Protein AF-A0A537VIK5-F1 (afdb_monomer_lite)

Structure (mmCIF, N/CA/C/O backbone):
data_AF-A0A537VIK5-F1
#
_entry.id   AF-A0A537VIK5-F1
#
loop_
_atom_site.group_PDB
_atom_site.id
_atom_site.type_symbol
_atom_site.label_atom_id
_atom_site.label_alt_id
_atom_site.label_comp_id
_atom_site.label_asym_id
_atom_site.label_entity_id
_atom_site.label_seq_id
_atom_site.pdbx_PDB_ins_code
_atom_site.Cartn_x
_atom_site.Cartn_y
_atom_site.Cartn_z
_atom_site.occupancy
_atom_site.B_iso_or_equiv
_atom_site.auth_seq_id
_atom_site.auth_comp_id
_atom_site.auth_asym_id
_atom_site.auth_atom_id
_atom_site.pdbx_PDB_model_num
ATOM 1 N N . MET A 1 1 ? 18.964 -47.975 30.261 1.00 53.59 1 MET A N 1
ATOM 2 C CA . MET A 1 1 ? 19.847 -47.657 29.110 1.00 53.59 1 MET A CA 1
ATOM 3 C C . MET A 1 1 ? 19.364 -48.210 27.756 1.00 53.59 1 MET A C 1
ATOM 5 O O . MET A 1 1 ? 19.813 -47.701 26.740 1.00 53.59 1 MET A O 1
ATOM 9 N N . ALA A 1 2 ? 18.426 -49.169 27.683 1.00 56.75 2 ALA A N 1
ATOM 10 C CA . ALA A 1 2 ? 17.973 -49.756 26.406 1.00 56.75 2 ALA A CA 1
ATOM 11 C C . ALA A 1 2 ? 17.092 -48.836 25.521 1.00 56.75 2 ALA A C 1
ATOM 13 O O . ALA A 1 2 ? 17.172 -48.890 24.295 1.00 56.75 2 ALA A O 1
ATOM 14 N N . MET A 1 3 ? 16.288 -47.944 26.117 1.00 56.75 3 MET A N 1
ATOM 15 C CA . MET A 1 3 ? 15.397 -47.044 25.361 1.00 56.75 3 MET A CA 1
ATOM 16 C C . MET A 1 3 ? 16.125 -45.914 24.613 1.00 56.75 3 MET A C 1
ATOM 18 O O . MET A 1 3 ? 15.643 -45.465 23.576 1.00 56.75 3 MET A O 1
ATOM 22 N N . LEU A 1 4 ? 17.293 -45.476 25.097 1.00 58.53 4 LEU A N 1
ATOM 23 C CA . LEU A 1 4 ? 18.079 -44.414 24.458 1.00 58.53 4 LEU A CA 1
ATOM 24 C C . LEU A 1 4 ? 18.731 -44.914 23.156 1.00 58.53 4 LEU A C 1
ATOM 26 O O . LEU A 1 4 ? 18.669 -44.249 22.127 1.00 58.53 4 LEU A O 1
ATOM 30 N N . VAL A 1 5 ? 19.280 -46.132 23.184 1.00 61.81 5 VAL A N 1
ATOM 31 C CA . VAL A 1 5 ? 19.950 -46.765 22.036 1.00 61.81 5 VAL A CA 1
ATOM 32 C C . VAL A 1 5 ? 18.961 -47.074 20.907 1.00 61.81 5 VAL A C 1
ATOM 34 O O . VAL A 1 5 ? 19.284 -46.881 19.738 1.00 61.81 5 VAL A O 1
ATOM 37 N N . SER A 1 6 ? 17.734 -47.489 21.243 1.00 60.84 6 SER A N 1
ATOM 38 C CA . SER A 1 6 ? 16.664 -47.703 20.258 1.00 60.84 6 SER A CA 1
ATOM 39 C C . SER A 1 6 ? 16.303 -46.408 19.518 1.00 60.84 6 SER A C 1
ATOM 41 O O . SER A 1 6 ? 16.299 -46.379 18.288 1.00 60.84 6 SER A O 1
ATOM 43 N N . ARG A 1 7 ? 16.108 -45.297 20.245 1.00 66.12 7 ARG A N 1
ATOM 44 C CA . ARG A 1 7 ? 15.778 -43.997 19.635 1.00 66.12 7 ARG A CA 1
ATOM 45 C C . ARG A 1 7 ? 16.903 -43.457 18.748 1.00 66.12 7 ARG A C 1
ATOM 47 O O . ARG A 1 7 ? 16.618 -42.952 17.668 1.00 66.12 7 ARG A O 1
ATOM 54 N N . ILE A 1 8 ? 18.165 -43.629 19.147 1.00 74.44 8 ILE A N 1
ATOM 55 C CA . ILE A 1 8 ? 19.324 -43.223 18.334 1.00 74.44 8 ILE A CA 1
ATOM 56 C C . ILE A 1 8 ? 19.399 -44.036 17.033 1.00 74.44 8 ILE A C 1
ATOM 58 O O . ILE A 1 8 ? 19.619 -43.462 15.971 1.00 74.44 8 ILE A O 1
ATOM 62 N N . ARG A 1 9 ? 19.144 -45.350 17.077 1.00 71.44 9 ARG A N 1
ATOM 63 C CA . ARG A 1 9 ? 19.131 -46.205 15.874 1.00 71.44 9 ARG A CA 1
ATOM 64 C C . ARG A 1 9 ? 18.037 -45.808 14.883 1.00 71.44 9 ARG A C 1
ATOM 66 O O . ARG A 1 9 ? 18.296 -45.796 13.683 1.00 71.44 9 ARG A O 1
ATOM 73 N N . PHE A 1 10 ? 16.853 -45.435 15.370 1.00 73.12 10 PHE A N 1
ATOM 74 C CA . PHE A 1 10 ? 15.778 -44.920 14.516 1.00 73.12 10 PHE A CA 1
ATOM 75 C C . PHE A 1 10 ? 16.126 -43.566 13.889 1.00 73.12 10 PHE A C 1
ATOM 77 O O . PHE A 1 10 ? 15.882 -43.376 12.701 1.00 73.12 10 PHE A O 1
ATOM 84 N N . ILE A 1 11 ? 16.741 -42.652 14.646 1.00 79.44 11 ILE A N 1
ATOM 85 C CA . ILE A 1 11 ? 17.162 -41.340 14.131 1.00 79.44 11 ILE A CA 1
ATOM 86 C C . ILE A 1 11 ? 18.249 -41.502 13.062 1.00 79.44 11 ILE A C 1
ATOM 88 O O . ILE A 1 11 ? 18.136 -40.922 11.988 1.00 79.44 11 ILE A O 1
ATOM 92 N N . VAL A 1 12 ? 19.263 -42.335 13.311 1.00 81.31 12 VAL A N 1
ATOM 93 C CA . VAL A 1 12 ? 20.340 -42.597 12.342 1.00 81.31 12 VAL A CA 1
ATOM 94 C C . VAL A 1 12 ? 19.802 -43.293 11.089 1.00 81.31 12 VAL A C 1
ATOM 96 O O . VAL A 1 12 ? 20.179 -42.918 9.984 1.00 81.31 12 VAL A O 1
ATOM 99 N N . GLY A 1 13 ? 18.878 -44.249 11.236 1.00 79.75 13 GLY A N 1
ATOM 100 C CA . GLY A 1 13 ? 18.224 -44.908 10.101 1.00 79.75 13 GLY A CA 1
ATOM 101 C C . GLY A 1 13 ? 17.379 -43.948 9.257 1.00 79.75 13 GLY A C 1
ATOM 102 O O . GLY A 1 13 ? 17.479 -43.960 8.032 1.00 79.75 13 GLY A O 1
ATOM 103 N N . ALA A 1 14 ? 16.605 -43.069 9.899 1.00 79.19 14 ALA A N 1
ATOM 104 C CA . ALA A 1 14 ? 15.821 -42.044 9.211 1.00 79.19 14 ALA A CA 1
ATOM 105 C C . ALA A 1 14 ? 16.717 -41.024 8.493 1.00 79.19 14 ALA A C 1
ATOM 107 O O . ALA A 1 14 ? 16.430 -40.632 7.364 1.00 79.19 14 ALA A O 1
ATOM 108 N N . MET A 1 15 ? 17.833 -40.637 9.114 1.00 79.62 15 MET A N 1
ATOM 109 C CA . MET A 1 15 ? 18.789 -39.700 8.531 1.00 79.62 15 MET A CA 1
ATOM 110 C C . MET A 1 15 ? 19.541 -40.322 7.348 1.00 79.62 15 MET A C 1
ATOM 112 O O . MET A 1 15 ? 19.711 -39.660 6.331 1.00 79.62 15 MET A O 1
ATOM 116 N N . ALA A 1 16 ? 19.917 -41.602 7.432 1.00 80.88 16 ALA A N 1
ATOM 117 C CA . ALA A 1 16 ? 20.530 -42.337 6.326 1.00 80.88 16 ALA A CA 1
ATOM 118 C C . ALA A 1 16 ? 19.565 -42.508 5.142 1.00 80.88 16 ALA A C 1
ATOM 120 O O . ALA A 1 16 ? 19.960 -42.297 3.998 1.00 80.88 16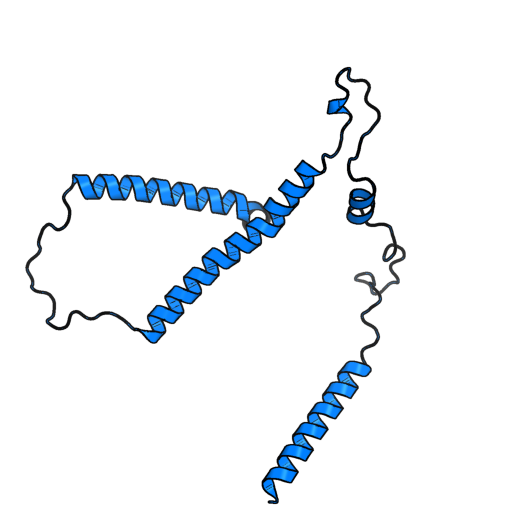 ALA A O 1
ATOM 121 N N . LEU A 1 17 ? 18.290 -42.815 5.404 1.00 79.12 17 LEU A N 1
ATOM 122 C CA . LEU A 1 17 ? 17.263 -42.902 4.363 1.00 79.12 17 LEU A CA 1
ATOM 123 C C . LEU A 1 17 ? 17.027 -41.542 3.689 1.00 79.12 17 LEU A C 1
ATOM 125 O O . LEU A 1 17 ? 16.971 -41.468 2.464 1.00 79.12 17 LEU A O 1
ATOM 129 N N . ALA A 1 18 ? 16.954 -40.460 4.471 1.00 76.94 18 ALA A N 1
ATOM 130 C CA . ALA A 1 18 ? 16.826 -39.104 3.942 1.00 76.94 18 ALA A CA 1
ATOM 131 C C . ALA A 1 18 ? 18.032 -38.707 3.073 1.00 76.94 18 ALA A C 1
ATOM 133 O O . ALA A 1 18 ? 17.858 -38.083 2.028 1.00 76.94 18 ALA A O 1
ATOM 134 N N . LEU A 1 19 ? 19.243 -39.116 3.460 1.00 77.44 19 LEU A N 1
ATOM 135 C CA . LEU A 1 19 ? 20.464 -38.851 2.699 1.00 77.44 19 LEU A CA 1
ATOM 136 C C . LEU A 1 19 ? 20.510 -39.648 1.388 1.00 77.44 19 LEU A C 1
ATOM 138 O O . LEU A 1 19 ? 20.899 -39.104 0.360 1.00 77.44 19 LEU A O 1
ATOM 142 N N . ILE A 1 20 ? 20.054 -40.904 1.391 1.00 76.19 20 ILE A N 1
ATOM 143 C CA . ILE A 1 20 ? 19.958 -41.731 0.177 1.00 76.19 20 ILE A CA 1
ATOM 144 C C . ILE A 1 20 ? 18.930 -41.144 -0.799 1.00 76.19 20 ILE A C 1
ATOM 146 O O . ILE A 1 20 ? 19.213 -41.042 -1.990 1.00 76.19 20 ILE A O 1
ATOM 150 N N . VAL A 1 21 ? 17.771 -40.694 -0.307 1.00 72.44 21 VAL A N 1
ATOM 151 C CA . VAL A 1 21 ? 16.755 -40.019 -1.135 1.00 72.44 21 VAL A CA 1
ATOM 152 C C . VAL A 1 21 ? 17.281 -38.692 -1.694 1.00 72.44 21 VAL A C 1
ATOM 154 O O . VAL A 1 21 ? 17.030 -38.380 -2.855 1.00 72.44 21 VAL A O 1
ATOM 157 N N . ALA A 1 22 ? 18.054 -37.935 -0.909 1.00 66.44 22 ALA A N 1
ATOM 158 C CA . ALA A 1 22 ? 18.651 -36.678 -1.357 1.00 66.44 22 ALA A CA 1
ATOM 159 C C . ALA A 1 22 ? 19.753 -36.878 -2.416 1.00 66.44 22 ALA A C 1
ATOM 161 O O . ALA A 1 22 ? 19.850 -36.088 -3.352 1.00 66.44 22 ALA A O 1
ATOM 162 N N . VAL A 1 23 ? 20.564 -37.936 -2.303 1.00 64.94 23 VAL A N 1
ATOM 163 C CA . VAL A 1 23 ? 21.656 -38.234 -3.252 1.00 64.94 23 VAL A CA 1
ATOM 164 C C . VAL A 1 23 ? 21.146 -38.924 -4.525 1.00 64.94 23 VAL A C 1
ATOM 166 O O . VAL A 1 23 ? 21.716 -38.720 -5.593 1.00 64.94 23 VAL A O 1
ATOM 169 N N . ALA A 1 24 ? 20.044 -39.680 -4.457 1.00 60.69 24 ALA A N 1
ATOM 170 C CA . ALA A 1 24 ? 19.413 -40.317 -5.619 1.00 60.69 24 ALA A CA 1
ATOM 171 C C . ALA A 1 24 ? 18.639 -39.344 -6.533 1.00 60.69 24 ALA A C 1
ATOM 173 O O . ALA A 1 24 ? 18.096 -39.766 -7.554 1.00 60.69 24 ALA A O 1
ATOM 174 N N . ALA A 1 25 ? 18.620 -38.044 -6.219 1.00 56.84 25 ALA A N 1
ATOM 175 C CA . ALA A 1 25 ? 17.976 -37.016 -7.030 1.00 56.84 25 ALA A CA 1
ATOM 176 C C . ALA A 1 25 ? 18.943 -36.148 -7.880 1.00 56.84 25 ALA A C 1
ATOM 178 O O . ALA A 1 25 ? 18.861 -34.922 -7.798 1.00 56.84 25 ALA A O 1
ATOM 179 N N . PRO A 1 26 ? 19.823 -36.684 -8.758 1.00 54.75 26 PRO A N 1
ATOM 180 C CA . PRO A 1 26 ? 20.523 -35.867 -9.740 1.00 54.75 26 PRO A CA 1
ATOM 181 C C . PRO A 1 26 ? 19.824 -35.983 -11.105 1.00 54.75 26 PRO A C 1
ATOM 183 O O . PRO A 1 26 ? 20.301 -36.668 -12.002 1.00 54.75 26 PRO A O 1
ATOM 186 N N . ALA A 1 27 ? 18.665 -35.344 -11.280 1.00 52.06 27 ALA A N 1
ATOM 187 C CA . ALA A 1 27 ? 18.042 -35.231 -12.613 1.00 52.06 27 ALA A CA 1
ATOM 188 C C . ALA A 1 27 ? 17.212 -33.953 -12.836 1.00 52.06 27 ALA A C 1
ATOM 190 O O . ALA A 1 27 ? 16.758 -33.702 -13.949 1.00 52.06 27 ALA A O 1
ATOM 191 N N . GLY A 1 28 ? 17.028 -33.114 -11.810 1.00 55.91 28 GLY A N 1
ATOM 192 C CA . GLY A 1 28 ? 16.237 -31.880 -11.909 1.00 55.91 28 GLY A CA 1
ATOM 193 C C . GLY A 1 28 ? 16.981 -30.662 -12.471 1.00 55.91 28 GLY A C 1
ATOM 194 O O . GLY A 1 28 ? 16.392 -29.592 -12.560 1.00 55.91 28 GLY A O 1
ATOM 195 N N . ALA A 1 29 ? 18.265 -30.783 -12.825 1.00 52.75 29 ALA A N 1
ATOM 196 C CA . ALA A 1 29 ? 19.081 -29.637 -13.246 1.00 52.75 29 ALA A CA 1
ATOM 197 C C . ALA A 1 29 ? 18.953 -29.285 -14.742 1.00 52.75 29 ALA A C 1
ATOM 199 O O . ALA A 1 29 ? 19.439 -28.240 -15.169 1.00 52.75 29 ALA A O 1
ATOM 200 N N . GLN A 1 30 ? 18.307 -30.129 -15.552 1.00 57.53 30 GLN A N 1
ATOM 201 C CA . GLN A 1 30 ? 18.066 -29.836 -16.964 1.00 57.53 30 GLN A CA 1
ATOM 202 C C . GLN A 1 30 ? 16.664 -29.253 -17.139 1.00 57.53 30 GLN A C 1
ATOM 204 O O . GLN A 1 30 ? 15.669 -29.972 -17.075 1.00 57.53 30 GLN A O 1
ATOM 209 N N . GLN A 1 31 ? 16.611 -27.942 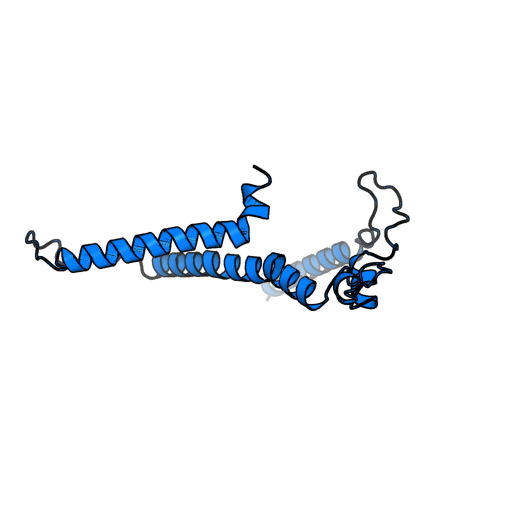-17.386 1.00 61.78 31 GLN A N 1
ATOM 210 C CA . GLN A 1 31 ? 15.410 -27.211 -17.786 1.00 61.78 31 GLN A CA 1
ATOM 211 C C . GLN A 1 31 ? 14.885 -27.805 -19.108 1.00 61.78 31 GLN A C 1
ATOM 213 O O . GLN A 1 31 ? 15.338 -27.440 -20.191 1.00 61.78 31 GLN A O 1
ATOM 218 N N . ARG A 1 32 ? 13.985 -28.789 -19.027 1.00 65.94 32 ARG A N 1
ATOM 219 C CA . ARG A 1 32 ? 13.282 -29.364 -20.183 1.00 65.94 32 ARG A CA 1
ATOM 220 C C . ARG A 1 32 ? 12.046 -28.537 -20.511 1.00 65.94 32 ARG A C 1
ATOM 222 O O . ARG A 1 32 ? 11.502 -27.844 -19.653 1.00 65.94 32 ARG A O 1
ATOM 229 N N . ASN A 1 33 ? 11.605 -28.622 -21.758 1.00 71.19 33 ASN A N 1
ATOM 230 C CA . ASN A 1 33 ? 10.312 -28.079 -22.159 1.00 71.19 33 ASN A CA 1
ATOM 231 C C . ASN A 1 33 ? 9.154 -28.833 -21.458 1.00 71.19 33 ASN A C 1
ATOM 233 O O . ASN A 1 33 ? 9.371 -29.936 -20.945 1.00 71.19 33 ASN A O 1
ATOM 237 N N . PRO A 1 34 ? 7.926 -28.273 -21.418 1.00 75.12 34 PRO A N 1
ATOM 238 C CA . PRO A 1 34 ? 6.756 -28.918 -20.799 1.00 75.12 34 PRO A CA 1
ATOM 239 C C . PRO A 1 34 ? 6.414 -30.305 -21.372 1.00 75.12 34 PRO A C 1
ATOM 241 O O . PRO A 1 34 ? 5.761 -31.105 -20.710 1.00 75.12 34 PRO A O 1
ATOM 244 N N . ASP A 1 35 ? 6.877 -30.594 -22.586 1.00 80.62 35 ASP A N 1
ATOM 245 C CA . ASP A 1 35 ? 6.771 -31.868 -23.304 1.00 80.62 35 ASP A CA 1
ATOM 246 C C . ASP A 1 35 ? 7.964 -32.814 -23.049 1.00 80.62 35 ASP A C 1
ATOM 248 O O . ASP A 1 35 ? 8.094 -33.852 -23.696 1.00 80.62 35 ASP A O 1
ATOM 252 N N . SER A 1 36 ? 8.841 -32.480 -22.097 1.00 75.56 36 SER A N 1
ATOM 253 C CA . SER A 1 36 ? 10.059 -33.209 -21.722 1.00 75.56 36 SER A CA 1
ATOM 254 C C . SER A 1 36 ? 11.175 -33.263 -22.781 1.00 75.56 36 SER A C 1
ATOM 256 O O . SER A 1 36 ? 12.147 -34.006 -22.604 1.00 75.56 36 SER A O 1
ATOM 258 N N . SER A 1 37 ? 11.107 -32.445 -23.838 1.00 81.56 37 SER A N 1
ATOM 259 C CA . SER A 1 37 ? 12.189 -32.330 -24.823 1.00 81.56 37 SER A CA 1
ATOM 260 C C . SER A 1 37 ? 13.407 -31.577 -24.260 1.00 81.56 37 SER A C 1
ATOM 262 O O . SER A 1 37 ? 13.292 -30.752 -23.345 1.00 81.56 37 SER A O 1
ATOM 264 N N . VAL A 1 38 ? 14.597 -31.826 -24.827 1.00 74.69 38 VAL A N 1
ATOM 265 C CA . VAL A 1 38 ? 15.784 -30.984 -24.579 1.00 74.69 38 VAL A CA 1
ATOM 266 C C . VAL A 1 38 ? 15.466 -29.569 -25.057 1.00 74.69 38 VAL A C 1
ATOM 268 O O . VAL A 1 38 ? 15.010 -29.399 -26.186 1.00 74.69 38 VAL A O 1
ATOM 271 N N . ASN A 1 39 ? 15.684 -28.570 -24.201 1.00 72.56 39 ASN A N 1
ATOM 272 C CA . ASN A 1 39 ? 15.484 -27.170 -24.546 1.00 72.56 39 ASN A CA 1
ATOM 273 C C . ASN A 1 39 ? 16.827 -26.557 -25.010 1.00 72.56 39 ASN A C 1
ATOM 275 O O . ASN A 1 39 ? 17.680 -26.264 -24.169 1.00 72.56 39 ASN A O 1
ATOM 279 N N . PRO A 1 40 ? 17.044 -26.356 -26.325 1.00 70.88 40 PRO A N 1
ATOM 280 C CA . PRO A 1 40 ? 18.297 -25.813 -26.855 1.00 70.88 40 PRO A CA 1
ATOM 281 C C . PRO A 1 40 ? 18.528 -24.335 -26.501 1.00 70.88 40 PRO A C 1
ATOM 283 O O . PRO A 1 40 ? 19.658 -23.865 -26.585 1.00 70.88 40 PRO A O 1
ATOM 286 N N . THR A 1 41 ? 17.498 -23.599 -26.070 1.00 70.81 41 THR A N 1
ATOM 287 C CA . THR A 1 41 ? 17.621 -22.222 -25.562 1.00 70.81 41 THR A CA 1
ATOM 288 C C . THR A 1 41 ? 17.745 -22.163 -24.038 1.00 70.81 41 THR A C 1
ATOM 290 O O . THR A 1 41 ? 17.846 -21.080 -23.471 1.00 70.81 41 THR A O 1
ATOM 293 N N . ALA A 1 42 ? 17.845 -23.298 -23.336 1.00 66.38 42 ALA A N 1
ATOM 294 C CA . ALA A 1 42 ? 18.121 -23.296 -21.896 1.00 66.38 42 ALA A CA 1
ATOM 295 C C . ALA A 1 42 ? 19.438 -22.572 -21.542 1.00 66.38 42 ALA A C 1
ATOM 297 O O . ALA A 1 42 ? 19.550 -22.005 -20.456 1.00 66.38 42 ALA A O 1
ATOM 298 N N . SER A 1 43 ? 20.405 -22.557 -22.468 1.00 67.88 43 SER A N 1
ATOM 299 C CA . SER A 1 43 ? 21.672 -21.824 -22.359 1.00 67.88 43 SER A CA 1
ATOM 300 C C . SER A 1 43 ? 21.733 -20.548 -23.208 1.00 67.88 43 SER A C 1
ATOM 302 O O . SER A 1 43 ? 22.815 -19.984 -23.360 1.00 67.88 43 SER A O 1
ATOM 304 N N . SER A 1 44 ? 20.627 -20.098 -23.815 1.00 75.12 44 SER A N 1
ATOM 305 C CA . SER A 1 44 ? 20.640 -18.843 -24.576 1.00 75.12 44 SER A CA 1
ATOM 306 C C . SER A 1 44 ? 20.785 -17.652 -23.634 1.00 75.12 44 SER A C 1
ATOM 308 O O . SER A 1 44 ? 20.215 -17.665 -22.539 1.00 75.12 44 SER A O 1
ATOM 310 N N . VAL A 1 45 ? 21.506 -16.617 -24.079 1.00 72.75 45 VAL A N 1
ATOM 311 C CA . VAL A 1 45 ? 21.636 -15.351 -23.347 1.00 72.75 45 VAL A CA 1
ATOM 312 C C . VAL A 1 45 ? 20.240 -14.825 -23.038 1.00 72.75 45 VAL A C 1
ATOM 314 O O . VAL A 1 45 ? 19.438 -14.598 -23.945 1.00 72.75 45 VAL A O 1
ATOM 317 N N . LYS A 1 46 ? 19.936 -14.672 -21.750 1.00 79.38 46 LYS A N 1
ATOM 318 C CA . LYS A 1 46 ? 18.662 -14.090 -21.329 1.00 79.38 46 LYS A CA 1
ATOM 319 C C . LYS A 1 46 ? 18.699 -12.588 -21.555 1.00 79.38 46 LYS A C 1
ATOM 321 O O . LYS A 1 46 ? 19.740 -11.967 -21.350 1.00 79.38 46 LYS A O 1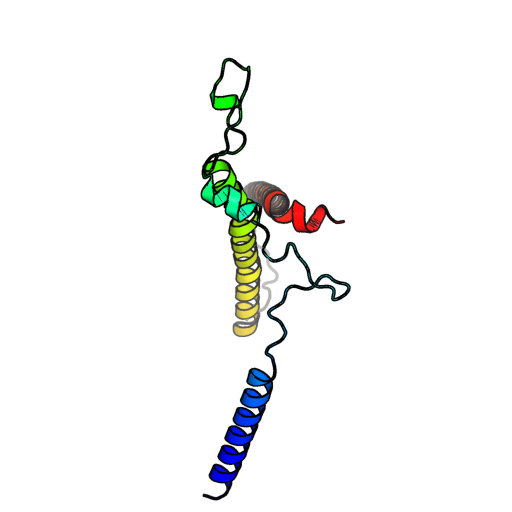
ATOM 326 N N . GLU A 1 47 ? 17.546 -12.016 -21.886 1.00 74.25 47 GLU A N 1
ATOM 327 C CA . GLU A 1 47 ? 17.363 -10.567 -21.999 1.00 74.25 47 GLU A CA 1
ATOM 328 C C . GLU A 1 47 ? 17.986 -9.854 -20.788 1.00 74.25 47 GLU A C 1
ATOM 330 O O . GLU A 1 47 ? 18.845 -9.002 -20.954 1.00 74.25 47 GLU A O 1
ATOM 335 N N . ASP A 1 48 ? 17.692 -10.304 -19.564 1.00 72.44 48 ASP A N 1
ATOM 336 C CA . ASP A 1 48 ? 18.244 -9.727 -18.329 1.00 72.44 48 ASP A CA 1
ATOM 337 C C . ASP A 1 48 ? 19.784 -9.735 -18.268 1.00 72.44 48 ASP A C 1
ATOM 339 O O . ASP A 1 48 ? 20.385 -8.801 -17.741 1.00 72.44 48 ASP A O 1
ATOM 343 N N . GLN A 1 49 ? 20.441 -10.771 -18.805 1.00 74.19 49 GLN A N 1
ATOM 344 C CA . GLN A 1 49 ? 21.907 -10.846 -18.851 1.00 74.19 49 GLN A CA 1
ATOM 345 C C . GLN A 1 49 ? 22.474 -9.839 -19.847 1.00 74.19 49 GLN A C 1
ATOM 347 O O . GLN A 1 49 ? 23.384 -9.089 -19.505 1.00 74.19 49 GLN A O 1
ATOM 352 N N . LEU A 1 50 ? 21.889 -9.775 -21.043 1.00 74.69 50 LEU A N 1
ATOM 353 C CA . LEU A 1 50 ? 22.271 -8.821 -22.079 1.00 74.69 50 LEU A CA 1
ATOM 354 C C . LEU A 1 50 ? 22.047 -7.379 -21.601 1.00 74.69 50 LEU A C 1
ATOM 356 O O . LEU A 1 50 ? 22.914 -6.520 -21.722 1.00 74.69 50 LEU A O 1
ATOM 360 N N . LEU A 1 51 ? 20.909 -7.124 -20.961 1.00 74.06 51 LEU A N 1
ATOM 361 C CA . LEU A 1 51 ? 20.569 -5.843 -20.359 1.00 74.06 51 LEU A CA 1
ATOM 362 C C . LEU A 1 51 ? 21.549 -5.442 -19.251 1.00 74.06 51 LEU A C 1
ATOM 364 O O . LEU A 1 51 ? 21.884 -4.258 -19.140 1.00 74.06 51 LEU A O 1
ATOM 368 N N . ASN A 1 52 ? 21.977 -6.385 -18.410 1.00 71.94 52 ASN A N 1
ATOM 369 C CA . ASN A 1 52 ? 22.947 -6.129 -17.344 1.00 71.94 52 ASN A CA 1
ATOM 370 C C . ASN A 1 52 ? 24.346 -5.841 -17.895 1.00 71.94 52 ASN A C 1
ATOM 372 O O . ASN A 1 52 ? 25.009 -4.940 -17.386 1.00 71.94 52 ASN A O 1
ATOM 376 N N . GLU A 1 53 ? 24.772 -6.540 -18.948 1.00 74.75 53 GLU A N 1
ATOM 377 C CA . GLU A 1 53 ? 26.049 -6.260 -19.613 1.00 74.75 53 GLU A CA 1
ATOM 378 C C . GLU A 1 53 ? 26.045 -4.902 -20.319 1.00 74.75 53 GLU A C 1
ATOM 380 O O . GLU A 1 53 ? 27.012 -4.149 -20.221 1.00 74.75 53 GLU A O 1
ATOM 385 N N . LEU A 1 54 ? 24.947 -4.552 -20.996 1.00 71.56 54 LEU A N 1
ATOM 386 C CA . LEU A 1 54 ? 24.886 -3.323 -21.783 1.00 71.56 54 LEU A CA 1
ATOM 387 C C . LEU A 1 54 ? 24.631 -2.052 -20.966 1.00 71.56 54 LEU A C 1
ATOM 389 O O . LEU A 1 54 ? 24.807 -0.986 -21.544 1.00 71.56 54 LEU A O 1
ATOM 393 N N . ASN A 1 55 ? 24.303 -2.138 -19.664 1.00 73.31 55 ASN A N 1
ATOM 394 C CA . ASN A 1 55 ? 24.049 -1.060 -18.677 1.00 73.31 55 ASN A CA 1
ATOM 395 C C . ASN A 1 55 ? 23.051 0.033 -19.133 1.00 73.31 55 ASN A C 1
ATOM 397 O O . ASN A 1 55 ? 22.006 0.220 -18.519 1.00 73.31 55 ASN A O 1
ATOM 401 N N . ARG A 1 56 ? 23.328 0.713 -20.247 1.00 78.50 56 ARG A N 1
ATOM 402 C CA . ARG A 1 56 ? 22.468 1.649 -20.967 1.00 78.50 56 ARG A CA 1
ATOM 403 C C . ARG A 1 56 ? 22.327 1.234 -22.432 1.00 78.50 56 ARG A C 1
ATOM 405 O O . ARG A 1 56 ? 23.289 1.295 -23.196 1.00 78.50 56 ARG A O 1
ATOM 412 N N . ILE A 1 57 ? 21.102 0.947 -22.868 1.00 81.12 57 ILE A N 1
ATOM 413 C CA . ILE A 1 57 ? 20.837 0.652 -24.282 1.00 81.12 57 ILE A CA 1
ATOM 414 C C . ILE A 1 57 ? 20.557 1.947 -25.035 1.00 81.12 57 ILE A C 1
ATOM 416 O O . ILE A 1 57 ? 19.595 2.663 -24.745 1.00 81.12 57 ILE A O 1
ATOM 420 N N . SER A 1 58 ? 21.381 2.228 -26.040 1.00 80.50 58 SER A N 1
ATOM 421 C CA . SER A 1 58 ? 21.171 3.341 -26.967 1.00 80.50 58 SER A CA 1
ATOM 422 C C . SER A 1 58 ? 21.159 2.833 -28.404 1.00 80.50 58 SER A C 1
ATOM 424 O O . SER A 1 58 ? 21.928 1.943 -28.761 1.00 80.50 58 SER A O 1
ATOM 426 N N . GLY A 1 59 ? 20.265 3.387 -29.217 1.00 83.06 59 GLY A N 1
ATOM 427 C CA . GLY A 1 59 ? 20.151 3.094 -30.641 1.00 83.06 59 GLY A CA 1
ATOM 428 C C . GLY A 1 59 ? 20.663 4.244 -31.500 1.00 83.06 59 GLY A C 1
ATOM 429 O O . GLY A 1 59 ? 21.027 5.311 -31.009 1.00 83.06 59 GLY A O 1
ATOM 430 N N . ARG A 1 60 ? 20.654 4.044 -32.818 1.00 86.00 60 ARG A N 1
ATOM 431 C CA . ARG A 1 60 ? 20.794 5.155 -33.764 1.00 86.00 60 ARG A CA 1
ATOM 432 C C . ARG A 1 60 ? 19.447 5.863 -33.863 1.00 86.00 60 ARG A C 1
ATOM 434 O O . ARG A 1 60 ? 18.442 5.199 -34.103 1.00 86.00 60 ARG A O 1
ATOM 441 N N . CYS A 1 61 ? 19.423 7.182 -33.708 1.00 85.81 61 CYS A N 1
ATOM 442 C CA . CYS A 1 61 ? 18.226 7.970 -33.974 1.00 85.81 61 CYS A CA 1
ATOM 443 C C . CYS A 1 61 ? 18.548 9.191 -34.841 1.00 85.81 61 CYS A C 1
ATOM 445 O O . CYS A 1 61 ? 19.654 9.725 -34.802 1.00 85.81 61 CYS A O 1
ATOM 447 N N . THR A 1 62 ? 17.581 9.599 -35.662 1.00 90.25 62 THR A N 1
ATOM 448 C CA . THR A 1 62 ? 17.687 10.752 -36.578 1.00 90.25 62 THR A CA 1
ATOM 449 C C . THR A 1 62 ? 17.196 12.049 -35.919 1.00 90.25 62 THR A C 1
ATOM 451 O O . THR A 1 62 ? 17.252 13.120 -36.517 1.00 90.25 62 THR A O 1
ATOM 454 N N . ILE A 1 63 ? 16.688 11.961 -34.686 1.00 89.38 63 ILE A N 1
ATOM 455 C CA . ILE A 1 63 ? 16.157 13.097 -33.933 1.00 89.38 63 ILE A CA 1
ATOM 456 C C . ILE A 1 63 ? 17.338 13.950 -33.434 1.00 89.38 63 ILE A C 1
ATOM 458 O O . ILE A 1 63 ? 18.314 13.384 -32.941 1.00 89.38 63 ILE A O 1
ATOM 462 N N . PRO A 1 64 ? 17.264 15.295 -33.515 1.00 89.44 64 PRO A N 1
ATOM 463 C CA . PRO A 1 64 ? 18.334 16.170 -33.031 1.00 89.44 64 PRO A CA 1
ATOM 464 C C . PRO A 1 64 ? 18.692 15.962 -31.550 1.00 89.44 64 PRO A C 1
ATOM 466 O O . PRO A 1 64 ? 19.851 16.111 -31.165 1.00 89.44 64 PRO A O 1
ATOM 469 N N . ASP A 1 65 ? 17.712 15.599 -30.717 1.00 88.81 65 ASP A N 1
ATOM 470 C CA . ASP A 1 65 ? 17.933 15.272 -29.310 1.00 88.81 65 ASP A CA 1
ATOM 471 C C . ASP A 1 65 ? 18.519 13.861 -29.138 1.00 88.81 65 ASP A C 1
ATOM 473 O O . ASP A 1 65 ? 17.817 12.851 -29.189 1.00 88.81 65 ASP A O 1
ATOM 477 N N . GLN A 1 66 ? 19.818 13.804 -28.847 1.00 81.88 66 GLN A N 1
ATOM 478 C CA . GLN A 1 66 ? 20.556 12.562 -28.597 1.00 81.88 66 GLN A CA 1
ATOM 479 C C . GLN A 1 66 ? 20.030 11.771 -27.388 1.00 81.88 66 GLN A C 1
ATOM 481 O O . GLN A 1 66 ? 20.231 10.557 -27.305 1.00 81.88 66 GLN A O 1
ATOM 486 N N . LYS A 1 67 ? 19.335 12.412 -26.435 1.00 82.94 67 LYS A N 1
ATOM 487 C CA . LYS A 1 67 ? 18.745 11.700 -25.288 1.00 82.94 67 LYS A CA 1
ATOM 488 C C . LYS A 1 67 ? 17.595 10.798 -25.721 1.00 82.94 67 LYS A C 1
ATOM 490 O O . LYS A 1 67 ? 17.448 9.715 -25.158 1.00 82.94 67 LYS A O 1
ATOM 495 N N . ALA A 1 68 ? 16.851 11.194 -26.753 1.00 82.06 68 ALA A N 1
ATOM 496 C CA . ALA A 1 68 ? 15.785 10.388 -27.337 1.00 82.06 68 ALA A CA 1
ATOM 497 C C . ALA A 1 68 ? 16.310 9.108 -28.015 1.00 82.06 68 ALA A C 1
ATOM 499 O O . ALA A 1 68 ? 15.554 8.158 -28.191 1.00 82.06 68 ALA A O 1
ATOM 500 N N . CYS A 1 69 ? 17.610 9.036 -28.338 1.00 86.62 69 CYS A N 1
ATOM 501 C CA . CYS A 1 69 ? 18.236 7.813 -28.844 1.00 86.62 69 CYS A CA 1
ATOM 502 C C . CYS A 1 69 ? 18.473 6.751 -27.744 1.00 86.62 69 CYS A C 1
ATOM 504 O O . CYS A 1 69 ? 18.884 5.630 -28.052 1.00 86.62 69 CYS A O 1
ATOM 506 N N . THR A 1 70 ? 18.271 7.080 -26.460 1.00 86.06 70 THR A N 1
ATOM 507 C CA . THR A 1 70 ? 18.419 6.124 -25.349 1.00 86.06 70 THR A CA 1
ATOM 508 C C . THR A 1 70 ? 17.121 5.347 -25.166 1.00 86.06 70 THR A C 1
ATOM 510 O O . THR A 1 70 ? 16.124 5.905 -24.719 1.00 86.06 70 THR A O 1
ATOM 513 N N . ILE A 1 71 ? 17.145 4.058 -25.501 1.00 83.69 71 ILE A N 1
ATOM 514 C CA . ILE A 1 71 ? 15.968 3.178 -25.465 1.00 83.69 71 ILE A CA 1
ATOM 515 C C . ILE A 1 71 ? 15.649 2.785 -24.023 1.00 83.69 71 ILE A C 1
ATOM 517 O O . ILE A 1 71 ? 14.488 2.710 -23.626 1.00 83.69 71 ILE A O 1
ATOM 521 N N . GLU A 1 72 ? 16.685 2.550 -23.224 1.00 85.06 72 GLU A N 1
ATOM 522 C CA . GLU A 1 72 ? 16.527 2.068 -21.865 1.00 85.06 72 GLU A CA 1
ATOM 523 C C . GLU A 1 72 ? 17.537 2.756 -20.945 1.00 85.06 72 GLU A C 1
ATOM 525 O O . GLU A 1 72 ? 18.738 2.815 -21.225 1.00 85.06 72 GLU A O 1
ATOM 530 N N . GLN A 1 73 ? 17.011 3.360 -19.878 1.00 86.38 73 GLN A N 1
ATOM 531 C CA . GLN A 1 73 ? 17.810 4.044 -18.873 1.00 86.38 73 GLN A CA 1
ATOM 532 C C . GLN A 1 73 ? 17.993 3.130 -17.656 1.00 86.38 73 GLN A C 1
ATOM 534 O O . GLN A 1 73 ? 16.974 2.731 -17.080 1.00 86.38 73 GLN A O 1
ATOM 539 N N . PRO A 1 74 ? 19.236 2.904 -17.187 1.00 85.69 74 PRO A N 1
ATOM 540 C CA . PRO A 1 74 ? 19.498 2.020 -16.052 1.00 85.69 74 PRO A CA 1
ATOM 541 C C . PRO A 1 74 ? 18.690 2.409 -14.803 1.00 85.69 74 PRO A C 1
ATOM 543 O O . PRO A 1 74 ? 17.994 1.577 -14.228 1.00 85.69 74 PRO A O 1
ATOM 546 N N . ALA A 1 75 ? 18.638 3.705 -14.466 1.00 87.38 75 ALA A N 1
ATOM 547 C CA . ALA A 1 75 ? 17.842 4.203 -13.338 1.00 87.38 75 ALA A CA 1
ATOM 548 C C . ALA A 1 75 ? 16.329 3.925 -13.479 1.00 87.38 75 ALA A C 1
ATOM 550 O O . ALA A 1 75 ? 15.635 3.674 -12.493 1.00 87.38 75 ALA A O 1
ATOM 551 N N . GLY A 1 76 ? 15.801 3.951 -14.707 1.00 89.31 76 GLY A N 1
ATOM 552 C CA . GLY A 1 76 ? 14.402 3.627 -14.982 1.00 89.31 76 GLY A CA 1
ATOM 553 C C . GLY A 1 76 ? 14.096 2.142 -14.778 1.00 89.31 76 GLY A C 1
ATOM 554 O O . GLY A 1 76 ? 13.011 1.79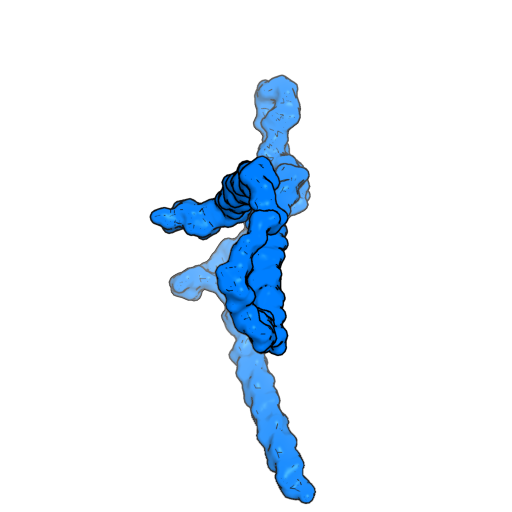7 -14.302 1.00 89.31 76 GLY A O 1
ATOM 555 N N . ARG A 1 77 ? 15.045 1.256 -15.095 1.00 88.00 77 ARG A N 1
ATOM 556 C CA . ARG A 1 77 ? 14.944 -0.179 -14.793 1.00 88.00 77 ARG A CA 1
ATOM 557 C C . ARG A 1 77 ? 15.068 -0.462 -13.314 1.00 88.00 77 ARG A C 1
ATOM 559 O O . ARG A 1 77 ? 14.240 -1.220 -12.816 1.00 88.00 77 ARG A O 1
ATOM 566 N N . ASP A 1 78 ? 15.995 0.178 -12.615 1.00 90.31 78 ASP A N 1
ATOM 567 C CA . ASP A 1 78 ? 16.122 0.025 -11.164 1.00 90.31 78 ASP A CA 1
ATOM 568 C C . ASP A 1 78 ? 14.832 0.443 -10.457 1.00 90.31 78 ASP A C 1
ATOM 570 O O . ASP A 1 78 ? 14.298 -0.305 -9.635 1.00 90.31 78 ASP A O 1
ATOM 574 N N . TRP A 1 79 ? 14.255 1.585 -10.846 1.00 91.81 79 TRP A N 1
ATOM 575 C CA . TRP A 1 79 ? 12.954 2.020 -10.339 1.00 91.81 79 TR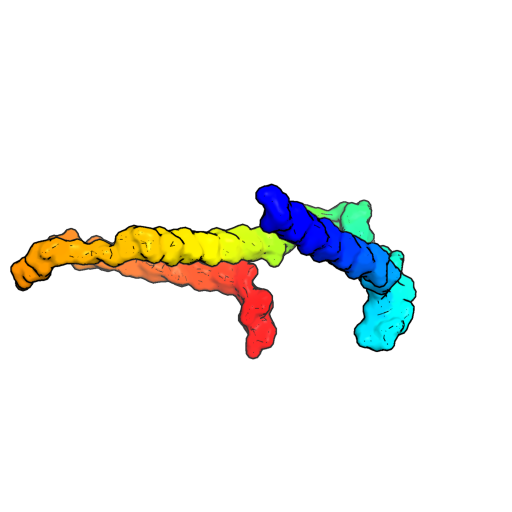P A CA 1
ATOM 576 C C . TRP A 1 79 ? 11.845 1.011 -10.646 1.00 91.81 79 TRP A C 1
ATOM 578 O O . TRP A 1 79 ? 11.031 0.692 -9.780 1.00 91.81 79 TRP A O 1
ATOM 588 N N . ARG A 1 80 ? 11.808 0.472 -11.870 1.00 91.19 80 ARG A N 1
ATOM 589 C CA . ARG A 1 80 ? 10.811 -0.527 -12.270 1.00 91.19 80 ARG A CA 1
ATOM 590 C C . ARG A 1 80 ? 10.947 -1.810 -11.456 1.00 91.19 80 ARG A C 1
ATOM 592 O O . ARG A 1 80 ? 9.931 -2.335 -11.005 1.00 91.19 80 ARG A O 1
ATOM 599 N N . HIS A 1 81 ? 12.169 -2.293 -11.249 1.00 91.69 81 HIS A N 1
ATOM 600 C CA . HIS A 1 81 ? 12.445 -3.467 -10.429 1.00 91.69 81 HIS A CA 1
ATOM 601 C C . HIS A 1 81 ? 12.040 -3.216 -8.974 1.00 91.69 81 HIS A C 1
ATOM 603 O O . HIS A 1 81 ? 11.298 -4.008 -8.392 1.00 91.69 81 HIS A O 1
ATOM 609 N N . PHE A 1 82 ? 12.435 -2.072 -8.408 1.00 93.88 82 PHE A N 1
ATOM 610 C CA . PHE A 1 82 ? 12.011 -1.665 -7.075 1.00 93.88 82 PHE A CA 1
ATOM 611 C C . PHE A 1 82 ? 10.485 -1.647 -6.960 1.00 93.88 82 PHE A C 1
ATOM 613 O O . PHE A 1 82 ? 9.934 -2.278 -6.067 1.00 93.88 82 PHE A O 1
ATOM 620 N N . HIS A 1 83 ? 9.784 -0.986 -7.878 1.00 92.75 83 HIS A N 1
ATOM 621 C CA . HIS A 1 83 ? 8.335 -0.832 -7.808 1.00 92.75 83 HIS A CA 1
ATOM 622 C C . HIS A 1 83 ? 7.582 -2.158 -8.004 1.00 92.75 83 HIS A C 1
ATOM 624 O O . HIS A 1 83 ? 6.642 -2.453 -7.269 1.00 92.75 83 HIS A O 1
ATOM 630 N N . GLN A 1 84 ? 7.990 -2.980 -8.975 1.00 91.56 84 GLN A N 1
ATOM 631 C CA . GLN A 1 84 ? 7.268 -4.211 -9.322 1.00 91.56 84 GLN A CA 1
ATOM 632 C C . GLN A 1 84 ? 7.604 -5.397 -8.414 1.00 91.56 84 GLN A C 1
ATOM 634 O O . GLN A 1 84 ? 6.770 -6.292 -8.249 1.00 91.56 84 GLN A O 1
ATOM 639 N N . VAL A 1 85 ? 8.807 -5.419 -7.838 1.00 92.62 85 VAL A N 1
ATOM 640 C CA . VAL A 1 85 ? 9.301 -6.538 -7.029 1.00 92.62 85 VAL A CA 1
ATOM 641 C C . VAL A 1 85 ? 9.446 -6.111 -5.576 1.00 92.62 85 VAL A C 1
ATOM 643 O O . VAL A 1 85 ? 8.701 -6.588 -4.719 1.00 92.62 85 VAL A O 1
ATOM 646 N N . THR A 1 86 ? 10.374 -5.198 -5.292 1.00 94.81 86 THR A N 1
ATOM 647 C CA . THR A 1 86 ? 10.771 -4.853 -3.920 1.00 94.81 86 THR A CA 1
ATOM 648 C C . THR A 1 86 ? 9.627 -4.227 -3.124 1.00 94.81 86 THR A C 1
ATOM 650 O O . THR A 1 86 ? 9.271 -4.727 -2.060 1.00 94.81 86 THR A O 1
ATOM 653 N N . LEU A 1 87 ? 9.004 -3.172 -3.650 1.00 94.50 87 LEU A N 1
ATOM 654 C CA . LEU A 1 87 ? 7.901 -2.449 -3.020 1.00 94.50 87 LEU A CA 1
ATOM 655 C C . LEU A 1 87 ? 6.702 -3.365 -2.778 1.00 94.50 87 LEU A C 1
ATOM 657 O O . LEU A 1 87 ? 6.095 -3.314 -1.712 1.00 94.50 87 LEU A O 1
ATOM 661 N N . ARG A 1 88 ? 6.395 -4.239 -3.741 1.00 93.81 88 ARG A N 1
ATOM 662 C CA . ARG A 1 88 ? 5.314 -5.220 -3.620 1.00 93.81 88 ARG A CA 1
ATOM 663 C C . ARG A 1 88 ? 5.546 -6.170 -2.447 1.00 93.81 88 ARG A C 1
ATOM 665 O O . ARG A 1 88 ? 4.635 -6.389 -1.653 1.00 93.81 88 ARG A O 1
ATOM 672 N N . TRP A 1 89 ? 6.757 -6.713 -2.318 1.00 95.56 89 TRP A N 1
ATOM 673 C CA . TRP A 1 89 ? 7.115 -7.591 -1.203 1.00 95.56 89 TRP A CA 1
ATOM 674 C C . TRP A 1 89 ? 7.116 -6.862 0.136 1.00 95.56 89 TRP A C 1
ATOM 676 O O . TRP A 1 89 ? 6.523 -7.361 1.089 1.00 95.56 89 TRP A O 1
ATOM 686 N N . ILE A 1 90 ? 7.715 -5.669 0.201 1.00 96.06 90 ILE A N 1
ATOM 687 C CA . ILE A 1 90 ? 7.705 -4.839 1.413 1.00 96.06 90 ILE A CA 1
ATOM 688 C C . ILE A 1 90 ? 6.263 -4.554 1.837 1.00 96.06 90 ILE A C 1
ATOM 690 O O . ILE A 1 90 ? 5.914 -4.769 2.997 1.00 96.06 90 ILE A O 1
ATOM 694 N N . GLY A 1 91 ? 5.409 -4.126 0.905 1.00 93.88 91 GLY A N 1
ATOM 695 C CA . GLY A 1 91 ? 3.998 -3.852 1.164 1.00 93.88 91 GLY A CA 1
ATOM 696 C C . GLY A 1 91 ? 3.243 -5.083 1.665 1.00 93.88 91 GLY A C 1
ATOM 697 O O . GLY A 1 91 ? 2.555 -5.006 2.681 1.00 93.88 91 GLY A O 1
ATOM 698 N N . ALA A 1 92 ? 3.418 -6.235 1.011 1.00 94.75 92 ALA A N 1
ATOM 699 C CA . ALA A 1 92 ? 2.760 -7.481 1.401 1.00 94.75 92 ALA A CA 1
ATOM 700 C C . ALA A 1 92 ? 3.180 -7.936 2.806 1.00 94.75 92 ALA A C 1
ATOM 702 O O . ALA A 1 92 ? 2.323 -8.240 3.635 1.00 94.75 92 ALA A O 1
ATOM 703 N N . ILE A 1 93 ? 4.486 -7.925 3.095 1.00 97.06 93 ILE A N 1
ATOM 704 C CA . ILE A 1 93 ? 5.026 -8.290 4.411 1.00 97.06 93 ILE A CA 1
ATOM 705 C C . ILE A 1 93 ? 4.543 -7.310 5.478 1.00 97.06 93 ILE A C 1
ATOM 707 O O . ILE A 1 93 ? 4.155 -7.737 6.559 1.00 97.06 93 ILE A O 1
ATOM 711 N N . SER A 1 94 ? 4.518 -6.010 5.186 1.00 96.31 94 SER A N 1
ATOM 712 C CA . SER A 1 94 ? 4.097 -4.992 6.155 1.00 96.31 94 SER A CA 1
ATOM 713 C C . SER A 1 94 ? 2.627 -5.160 6.540 1.00 96.31 94 SER A C 1
ATOM 715 O O . SER A 1 94 ? 2.293 -5.149 7.723 1.00 96.31 94 SER A O 1
ATOM 717 N N . ILE A 1 95 ? 1.747 -5.368 5.554 1.00 95.38 95 ILE A N 1
ATOM 718 C CA . ILE A 1 95 ? 0.303 -5.511 5.781 1.00 95.38 95 ILE A CA 1
ATOM 719 C C . ILE A 1 95 ? -0.014 -6.849 6.457 1.00 95.38 95 ILE A C 1
ATOM 721 O O . ILE A 1 95 ? -0.648 -6.870 7.514 1.00 95.38 95 ILE A O 1
ATOM 725 N N . LEU A 1 96 ? 0.440 -7.967 5.880 1.00 97.31 96 LEU A N 1
ATOM 726 C CA . LEU A 1 96 ? 0.152 -9.299 6.421 1.00 97.31 96 LEU A CA 1
ATOM 727 C C . LEU A 1 96 ? 0.878 -9.541 7.746 1.00 97.31 96 LEU A C 1
ATOM 729 O O . LEU A 1 96 ? 0.308 -10.142 8.653 1.00 97.31 96 LEU A O 1
ATOM 733 N N . GLY A 1 97 ? 2.103 -9.037 7.886 1.00 98.06 97 GLY A N 1
ATOM 734 C CA . GLY A 1 97 ? 2.879 -9.105 9.120 1.00 98.06 97 GLY A CA 1
ATOM 735 C C . GLY A 1 97 ? 2.214 -8.332 10.253 1.00 98.06 97 GLY A C 1
ATOM 736 O O . GLY A 1 97 ? 2.049 -8.881 11.339 1.00 98.06 97 GLY A O 1
ATOM 737 N N . MET A 1 98 ? 1.750 -7.101 10.003 1.00 97.94 98 MET A N 1
ATOM 738 C CA . MET A 1 98 ? 1.003 -6.340 11.010 1.00 97.94 98 MET A CA 1
ATOM 739 C C . MET A 1 98 ? -0.294 -7.053 11.406 1.00 97.94 98 MET A C 1
ATOM 741 O O . MET A 1 98 ? -0.587 -7.177 12.594 1.00 97.94 98 MET A O 1
ATOM 745 N N . LEU A 1 99 ? -1.049 -7.579 10.435 1.00 97.62 99 LEU A N 1
ATOM 746 C CA . LEU A 1 99 ? -2.256 -8.354 10.721 1.00 97.62 99 LEU A CA 1
ATOM 747 C C . LEU A 1 99 ? -1.944 -9.579 11.594 1.00 97.62 99 LEU A C 1
ATOM 749 O O . LEU A 1 99 ? -2.624 -9.805 12.593 1.00 97.62 99 LEU A O 1
ATOM 753 N N . ALA A 1 100 ? -0.895 -10.336 11.261 1.00 98.06 100 ALA A N 1
ATOM 754 C CA . ALA A 1 100 ? -0.461 -11.490 12.042 1.00 98.06 100 ALA A CA 1
ATOM 755 C C . ALA A 1 100 ? -0.070 -11.094 13.474 1.00 98.06 100 ALA A C 1
ATOM 757 O O . ALA A 1 100 ? -0.501 -11.747 14.423 1.00 98.06 100 ALA A O 1
ATOM 758 N N . ILE A 1 101 ? 0.674 -9.996 13.646 1.00 98.19 101 ILE A N 1
ATOM 759 C CA . ILE A 1 101 ? 1.038 -9.462 14.967 1.00 98.19 101 ILE A CA 1
ATOM 760 C C . ILE A 1 101 ? -0.217 -9.127 15.780 1.00 98.19 101 ILE A C 1
ATOM 762 O O . ILE A 1 101 ? -0.312 -9.525 16.940 1.00 98.19 101 ILE A O 1
ATOM 766 N N . LEU A 1 102 ? -1.200 -8.444 15.184 1.00 97.00 102 LEU A N 1
ATOM 767 C CA . LEU A 1 102 ? -2.453 -8.095 15.861 1.00 97.00 102 LEU A CA 1
ATOM 768 C C . LEU A 1 102 ? -3.267 -9.334 16.255 1.00 97.00 102 LEU A C 1
ATOM 770 O O . LEU A 1 102 ? -3.810 -9.381 17.359 1.00 97.00 102 LEU A O 1
ATOM 774 N N . VAL A 1 103 ? -3.326 -10.349 15.388 1.00 97.06 103 VAL A N 1
ATOM 775 C CA . VAL A 1 103 ? -4.004 -11.622 15.678 1.00 97.06 103 VAL A CA 1
ATOM 776 C C . VAL A 1 103 ? -3.314 -12.355 16.824 1.00 97.06 103 VAL A C 1
ATOM 778 O O . VAL A 1 103 ? -3.979 -12.761 17.775 1.00 97.06 103 VAL A O 1
ATOM 781 N N . VAL A 1 104 ? -1.986 -12.485 16.785 1.00 97.69 104 VAL A N 1
ATOM 782 C CA . VAL A 1 104 ? -1.215 -13.117 17.866 1.00 97.69 104 VAL A CA 1
ATOM 783 C C . VAL A 1 104 ? -1.413 -12.360 19.176 1.00 97.69 104 VAL A C 1
ATOM 785 O O . VAL A 1 104 ? -1.715 -12.973 20.197 1.00 97.69 104 VAL A O 1
ATOM 788 N N . PHE A 1 105 ? -1.324 -11.029 19.149 1.00 96.44 105 PHE A N 1
ATOM 789 C CA . PHE A 1 105 ? -1.578 -10.193 20.320 1.00 96.44 105 PHE A CA 1
ATOM 790 C C . PHE A 1 105 ? -2.977 -10.432 20.899 1.00 96.44 105 PHE A C 1
ATOM 792 O O . PHE A 1 105 ? -3.124 -10.603 22.109 1.00 96.44 105 PHE A O 1
ATOM 799 N N . TYR A 1 106 ? -3.999 -10.491 20.044 1.00 94.75 106 TYR A N 1
ATOM 800 C CA . TYR A 1 106 ? -5.369 -10.772 20.461 1.00 94.75 106 TYR A CA 1
ATOM 801 C C . TYR A 1 106 ? -5.512 -12.158 21.102 1.00 94.75 106 TYR A C 1
ATOM 803 O O . TYR A 1 106 ? -6.171 -12.275 22.132 1.00 94.75 106 TYR A O 1
ATOM 811 N N . LEU A 1 107 ? -4.879 -13.193 20.544 1.00 95.94 107 LEU A N 1
ATOM 812 C CA . LEU A 1 107 ? -4.939 -14.551 21.093 1.00 95.94 107 LEU A CA 1
ATOM 813 C C . LEU A 1 107 ? -4.207 -14.676 22.436 1.00 95.94 107 LEU A C 1
ATOM 815 O O . LEU A 1 107 ? -4.674 -15.395 23.314 1.00 95.94 107 LEU A O 1
ATOM 819 N N . VAL A 1 108 ? -3.092 -13.961 22.612 1.00 96.31 108 VAL A N 1
ATOM 820 C CA . VAL A 1 108 ? -2.312 -13.972 23.861 1.00 96.31 108 VAL A CA 1
ATOM 821 C C . VAL A 1 108 ? -3.004 -13.172 24.962 1.00 96.31 108 VAL A C 1
ATOM 823 O O . VAL A 1 108 ? -3.099 -13.628 26.098 1.00 96.31 108 VAL A O 1
ATOM 826 N N . ARG A 1 109 ? -3.476 -11.961 24.650 1.00 95.19 109 ARG A N 1
ATOM 827 C CA . ARG A 1 109 ? -4.040 -11.038 25.645 1.00 95.19 109 ARG A CA 1
ATOM 828 C C . ARG A 1 109 ? -5.524 -11.309 25.901 1.00 95.19 109 ARG A C 1
ATOM 830 O O . ARG A 1 109 ? -6.008 -11.107 27.011 1.00 95.19 109 ARG A O 1
ATOM 837 N N . GLY A 1 110 ? -6.261 -11.735 24.882 1.00 91.31 110 GLY A N 1
ATOM 838 C CA . GLY A 1 110 ? -7.715 -11.854 24.920 1.00 91.31 110 GLY A CA 1
ATOM 839 C C . GLY A 1 110 ? -8.448 -10.504 24.867 1.00 91.31 110 GLY A C 1
ATOM 840 O O . GLY A 1 110 ? -7.868 -9.429 24.676 1.00 91.31 110 GLY A O 1
ATOM 841 N N . MET A 1 111 ? -9.773 -10.555 25.028 1.00 88.12 111 MET A N 1
ATOM 842 C CA . MET A 1 111 ? -10.643 -9.372 25.030 1.00 88.12 111 MET A CA 1
ATOM 843 C C . MET A 1 111 ? -10.586 -8.618 26.365 1.00 88.12 111 MET A C 1
ATOM 845 O O . MET A 1 111 ? -10.750 -9.223 27.423 1.00 88.12 111 MET A O 1
ATOM 849 N N . VAL A 1 112 ? -10.468 -7.282 26.319 1.00 86.88 112 VAL A N 1
ATOM 850 C CA . VAL A 1 112 ? -10.704 -6.443 27.511 1.00 86.88 112 VAL A CA 1
ATOM 851 C C . VAL A 1 112 ? -12.180 -6.472 27.837 1.00 86.88 112 VAL A C 1
ATOM 853 O O . VAL A 1 112 ? -12.999 -6.002 27.047 1.00 86.88 112 VAL A O 1
ATOM 856 N N . ARG A 1 113 ? -12.515 -6.993 29.011 1.00 87.06 113 ARG A N 1
ATOM 857 C CA . ARG A 1 113 ? -13.874 -6.928 29.538 1.00 87.06 113 ARG A CA 1
ATOM 858 C C . ARG A 1 113 ? -14.022 -5.702 30.430 1.00 87.06 113 ARG A C 1
ATOM 860 O O . ARG A 1 113 ? -13.071 -5.268 31.071 1.00 87.06 113 ARG A O 1
ATOM 867 N N . ILE A 1 114 ? -15.229 -5.149 30.451 1.00 87.38 114 ILE A N 1
ATOM 868 C CA . ILE A 1 114 ? -15.597 -4.103 31.402 1.00 87.38 114 ILE A CA 1
ATOM 869 C C . ILE A 1 114 ? -15.911 -4.812 32.718 1.00 87.38 114 ILE A C 1
ATOM 871 O O . ILE A 1 114 ? -16.919 -5.509 32.801 1.00 87.38 114 ILE A O 1
ATOM 875 N N . GLU A 1 115 ? -15.038 -4.663 33.710 1.00 84.88 115 GLU A N 1
ATOM 876 C CA . GLU A 1 115 ? -15.094 -5.408 34.976 1.00 84.88 115 GLU A CA 1
ATOM 877 C C . GLU A 1 115 ? -16.401 -5.176 35.751 1.00 84.88 115 GLU A C 1
ATOM 879 O O . GLU A 1 115 ? -17.019 -6.123 36.224 1.00 84.88 115 GLU A O 1
ATOM 884 N N . SER A 1 116 ? -16.879 -3.930 35.798 1.00 85.81 116 SER A N 1
ATOM 885 C CA . SER A 1 116 ? -18.075 -3.515 36.545 1.00 85.81 116 SER A CA 1
ATOM 886 C C . SER A 1 116 ? -19.346 -3.372 35.694 1.00 85.81 116 SER A C 1
ATOM 888 O O . SER A 1 116 ? -20.359 -2.854 36.164 1.00 85.81 116 SER A O 1
ATOM 890 N N . GLY A 1 117 ? -19.325 -3.832 34.438 1.00 86.62 117 GLY A N 1
ATOM 891 C CA . GLY A 1 117 ? -20.458 -3.693 33.518 1.00 86.62 117 GLY A CA 1
ATOM 892 C C . GLY A 1 117 ? -20.693 -2.257 33.015 1.00 86.62 117 GLY A C 1
ATOM 893 O O . GLY A 1 117 ? -19.951 -1.320 33.309 1.00 86.62 117 GLY A O 1
ATOM 894 N N . ARG A 1 118 ? -21.711 -2.067 32.164 1.00 87.50 118 ARG A N 1
ATOM 895 C CA . ARG A 1 118 ? -22.011 -0.752 31.564 1.00 87.50 118 ARG A CA 1
ATOM 896 C C . ARG A 1 118 ? -22.808 0.109 32.550 1.00 87.50 118 ARG A C 1
ATOM 898 O O . ARG A 1 118 ? -23.886 -0.284 32.968 1.00 87.50 118 ARG A O 1
ATOM 905 N N . SER A 1 119 ? -22.332 1.325 32.823 1.00 88.38 119 SER A N 1
ATOM 906 C CA . SER A 1 119 ? -22.930 2.293 33.769 1.00 88.38 119 SER A CA 1
ATOM 907 C C . SER A 1 119 ? -24.349 2.795 33.406 1.00 88.38 119 SER A C 1
ATOM 909 O O . SER A 1 119 ? -24.976 3.500 34.191 1.00 88.38 119 SER A O 1
ATOM 911 N N . GLY A 1 120 ? -24.871 2.490 32.211 1.00 90.25 120 GLY A N 1
ATOM 912 C CA . GLY A 1 120 ? -26.197 2.937 31.744 1.00 90.25 120 GLY A CA 1
ATOM 913 C C . GLY A 1 120 ? -26.299 4.432 31.400 1.00 90.25 120 GLY A C 1
ATOM 914 O O . GLY A 1 120 ? -27.248 4.852 30.747 1.00 90.25 120 GLY A O 1
ATOM 915 N N . ARG A 1 121 ? -25.299 5.233 31.775 1.00 90.81 121 ARG A N 1
ATOM 916 C CA . ARG A 1 121 ? -25.186 6.657 31.446 1.00 90.81 121 ARG A CA 1
ATOM 917 C C . ARG A 1 121 ? -24.226 6.848 30.278 1.00 90.81 121 ARG A C 1
ATOM 919 O O . ARG A 1 121 ? -23.147 6.257 30.252 1.00 90.81 121 ARG A O 1
ATOM 926 N N . VAL A 1 122 ? -24.615 7.681 29.318 1.00 91.19 122 VAL A N 1
ATOM 927 C CA . VAL A 1 122 ? -23.753 8.086 28.202 1.00 91.19 122 VAL A CA 1
ATOM 928 C C . VAL A 1 122 ? -23.209 9.486 28.454 1.00 91.19 122 VAL A C 1
ATOM 930 O O . VAL A 1 122 ? -23.918 10.359 28.945 1.00 91.19 122 VAL A O 1
ATOM 933 N N . LEU A 1 123 ? -21.940 9.689 28.114 1.00 92.19 123 LEU A N 1
ATOM 934 C CA . LEU A 1 123 ? -21.272 10.985 28.159 1.00 92.19 123 LEU A CA 1
ATOM 935 C C . LEU A 1 123 ? -20.809 11.334 26.748 1.00 92.19 123 LEU A C 1
ATOM 937 O O . LEU A 1 123 ? -20.359 10.462 25.995 1.00 92.19 123 LEU A O 1
ATOM 941 N N . VAL A 1 124 ? -20.900 12.612 26.384 1.00 94.88 124 VAL A N 1
ATOM 942 C CA . VAL A 1 124 ? -20.338 13.097 25.122 1.00 94.88 124 VAL A CA 1
ATOM 943 C C . VAL A 1 124 ? -18.819 13.103 25.259 1.00 94.88 124 VAL A C 1
ATOM 945 O O . VAL A 1 124 ? -18.248 14.007 25.854 1.00 94.88 124 VAL A O 1
ATOM 948 N N . ARG A 1 125 ? -18.162 12.065 24.729 1.00 94.56 125 ARG A N 1
ATOM 949 C CA . ARG A 1 125 ? -16.693 11.968 24.727 1.00 94.56 125 ARG A CA 1
ATOM 950 C C . ARG A 1 125 ? -16.043 12.835 23.649 1.00 94.56 125 ARG A C 1
ATOM 952 O O . ARG A 1 125 ? -14.971 13.370 23.877 1.00 94.56 125 ARG A O 1
ATOM 959 N N . PHE A 1 126 ? -16.695 12.930 22.491 1.00 96.44 126 PHE A N 1
ATOM 960 C CA . PHE A 1 126 ? -16.229 13.693 21.335 1.00 96.44 126 PHE A CA 1
ATOM 961 C C . PHE A 1 126 ? -17.375 14.539 20.787 1.00 96.44 126 PHE A C 1
ATOM 963 O O . PHE A 1 126 ? -18.475 14.012 20.559 1.00 96.44 126 PHE A O 1
ATOM 970 N N . SER A 1 127 ? -17.105 15.819 20.572 1.00 96.81 127 SER A N 1
ATOM 971 C CA . SER A 1 127 ? -17.979 16.809 19.945 1.00 96.81 127 SER A CA 1
ATOM 972 C C . SER A 1 127 ? -18.268 16.476 18.475 1.00 96.81 127 SER A C 1
ATOM 974 O O . SER A 1 127 ? -17.613 15.632 17.857 1.00 96.81 127 SER A O 1
ATOM 976 N N . ALA A 1 128 ? -19.270 17.139 17.892 1.00 96.88 128 ALA A N 1
ATOM 977 C CA . ALA A 1 128 ? -19.619 16.947 16.483 1.00 96.88 128 ALA A CA 1
ATOM 978 C C . ALA A 1 128 ? -18.471 17.343 15.536 1.00 96.88 128 ALA A C 1
ATOM 980 O O . ALA A 1 128 ? -18.212 16.639 14.561 1.00 96.88 128 ALA A O 1
ATOM 981 N N . PHE A 1 129 ? -17.750 18.422 15.854 1.00 98.00 129 PHE A N 1
ATOM 982 C CA . PHE A 1 129 ? -16.629 18.903 15.048 1.00 98.00 129 PHE A CA 1
ATOM 983 C C . PHE A 1 129 ? -15.456 17.913 15.038 1.00 98.00 129 PHE A C 1
ATOM 985 O O . PHE A 1 129 ? -14.936 17.586 13.975 1.00 98.00 129 PHE A O 1
ATOM 992 N N . GLU A 1 130 ? -15.093 17.352 16.195 1.00 97.88 130 GLU A N 1
ATOM 993 C CA . GLU A 1 130 ? -14.027 16.341 16.281 1.00 97.88 130 GLU A CA 1
ATOM 994 C C . GLU A 1 130 ? -14.362 15.092 15.462 1.00 97.88 130 GLU A C 1
ATOM 996 O O . GLU A 1 130 ? -13.512 14.565 14.745 1.00 97.88 130 GLU A O 1
ATOM 1001 N N . ARG A 1 131 ? -15.622 14.639 15.512 1.00 97.69 131 ARG A N 1
ATOM 1002 C CA . ARG A 1 131 ? -16.082 13.512 14.688 1.00 97.69 131 ARG A CA 1
ATOM 1003 C C . ARG A 1 131 ? -16.011 13.849 13.204 1.00 97.69 131 ARG A C 1
ATOM 1005 O O . ARG A 1 131 ? -15.584 13.003 12.429 1.00 97.69 131 ARG A O 1
ATOM 1012 N N . PHE A 1 132 ? -16.394 15.060 12.806 1.00 98.38 132 PHE A N 1
ATOM 1013 C CA . PHE A 1 132 ? -16.309 15.493 11.412 1.00 98.38 132 PHE A CA 1
ATOM 1014 C C . PHE A 1 132 ? -14.866 15.462 10.893 1.00 98.38 132 PHE A C 1
ATOM 1016 O O . PHE A 1 132 ? -14.601 14.843 9.864 1.00 98.38 132 PHE A O 1
ATOM 1023 N N . VAL A 1 133 ? -13.920 16.047 11.633 1.00 98.19 133 VAL A N 1
ATOM 1024 C CA . VAL A 1 133 ? -12.493 16.042 11.262 1.00 98.19 133 VAL A CA 1
ATOM 1025 C C . VAL A 1 133 ? -11.936 14.617 11.214 1.00 98.19 133 VAL A C 1
ATOM 1027 O O . VAL A 1 133 ? -11.197 14.271 10.287 1.00 98.19 133 VAL A O 1
ATOM 1030 N N . HIS A 1 134 ? -12.330 13.766 12.166 1.00 98.19 134 HIS A N 1
ATOM 1031 C CA . HIS A 1 134 ? -11.945 12.358 12.173 1.00 98.19 134 HIS A CA 1
ATOM 1032 C C . HIS A 1 134 ? -12.446 11.632 10.922 1.00 98.19 134 HIS A C 1
ATOM 1034 O O . HIS A 1 134 ? -11.658 10.986 10.239 1.00 98.19 134 HIS A O 1
ATOM 1040 N N . TRP A 1 135 ? -13.730 11.774 10.584 1.00 98.19 135 TRP A N 1
ATOM 1041 C CA . TRP A 1 135 ? -14.323 11.103 9.426 1.00 98.19 135 TRP A CA 1
ATOM 1042 C C . TRP A 1 135 ? -13.799 11.631 8.095 1.00 98.19 135 TRP A C 1
ATOM 1044 O O . TRP A 1 135 ? -13.596 10.841 7.174 1.00 98.19 135 TRP A O 1
ATOM 1054 N N . MET A 1 136 ? -13.512 12.929 7.997 1.00 98.31 136 MET A N 1
ATOM 1055 C CA . MET A 1 136 ? -12.837 13.503 6.835 1.00 98.31 136 MET A CA 1
ATOM 1056 C C . MET A 1 136 ? -11.461 12.853 6.644 1.00 98.31 136 MET A C 1
ATOM 1058 O O . MET A 1 136 ? -11.178 12.295 5.586 1.00 98.31 136 MET A O 1
ATOM 1062 N N . THR A 1 137 ? -10.633 12.849 7.692 1.00 98.31 137 THR A N 1
ATOM 1063 C CA . THR A 1 137 ? -9.282 12.268 7.646 1.00 98.31 137 THR A CA 1
ATOM 1064 C C . THR A 1 137 ? -9.320 10.766 7.370 1.00 98.31 137 THR A C 1
ATOM 1066 O O . THR A 1 137 ? -8.555 10.273 6.544 1.00 98.31 137 THR A O 1
ATOM 1069 N N . ALA A 1 138 ? -10.235 10.037 8.015 1.00 98.38 138 ALA A N 1
ATOM 1070 C CA . ALA A 1 138 ? -10.414 8.604 7.810 1.00 98.38 138 ALA A CA 1
ATOM 1071 C C . ALA A 1 138 ? -10.804 8.290 6.360 1.00 98.38 138 ALA A C 1
ATOM 1073 O O . ALA A 1 138 ? -10.256 7.367 5.766 1.00 98.38 138 ALA A O 1
ATOM 1074 N N . SER A 1 139 ? -11.688 9.090 5.760 1.00 98.50 139 SER A N 1
ATOM 1075 C CA . SER A 1 139 ? -12.092 8.914 4.361 1.00 98.50 139 SER A CA 1
ATOM 1076 C C . SER A 1 139 ? -10.926 9.170 3.405 1.00 98.50 139 SER A C 1
ATOM 1078 O O . SER A 1 139 ? -10.676 8.357 2.517 1.00 98.50 139 SER A O 1
ATOM 1080 N N . CYS A 1 140 ? -10.154 10.241 3.625 1.00 98.38 140 CYS A N 1
ATOM 1081 C CA . CYS A 1 140 ? -8.930 10.505 2.865 1.00 98.38 140 CYS A CA 1
ATOM 1082 C C . CYS A 1 140 ? -7.933 9.345 2.984 1.00 98.38 140 CYS A C 1
ATOM 1084 O O . CYS A 1 140 ? -7.396 8.887 1.977 1.00 98.38 140 CYS A O 1
ATOM 1086 N N . PHE A 1 141 ? -7.725 8.831 4.199 1.00 98.25 141 PHE A N 1
ATOM 1087 C CA . PHE A 1 141 ? -6.855 7.684 4.443 1.00 98.25 141 PHE A CA 1
ATOM 1088 C C . PHE A 1 141 ? -7.325 6.441 3.682 1.00 98.25 141 PHE A C 1
ATOM 1090 O O . PHE A 1 141 ? -6.516 5.794 3.027 1.00 98.25 141 PHE A O 1
ATOM 1097 N N . VAL A 1 142 ? -8.622 6.123 3.715 1.00 98.19 142 VAL A N 1
ATOM 1098 C CA . VAL A 1 142 ? -9.180 4.958 3.012 1.00 98.19 142 VAL A CA 1
ATOM 1099 C C . VAL A 1 142 ? -9.005 5.087 1.499 1.00 98.19 142 VAL A C 1
ATOM 1101 O O . VAL A 1 142 ? -8.547 4.140 0.863 1.00 98.19 142 VAL A O 1
ATOM 1104 N N . ILE A 1 143 ? -9.301 6.254 0.919 1.00 98.25 143 ILE A N 1
ATOM 1105 C CA . ILE A 1 143 ? -9.126 6.495 -0.522 1.00 98.25 143 ILE A CA 1
ATOM 1106 C C . ILE A 1 143 ? -7.654 6.330 -0.924 1.00 98.25 143 ILE A C 1
ATOM 1108 O O . ILE A 1 143 ? -7.358 5.665 -1.917 1.00 98.25 143 ILE A O 1
ATOM 1112 N N . LEU A 1 144 ? -6.726 6.892 -0.143 1.00 97.94 144 LEU A N 1
ATOM 1113 C CA . LEU A 1 144 ? -5.286 6.764 -0.382 1.00 97.94 144 LEU A CA 1
ATOM 1114 C C . LEU A 1 144 ? -4.783 5.327 -0.195 1.00 97.94 144 LEU A C 1
ATOM 1116 O O . LEU A 1 144 ? -3.947 4.864 -0.965 1.00 97.94 144 LEU A O 1
ATOM 1120 N N . ALA A 1 145 ? -5.298 4.602 0.796 1.00 96.62 145 ALA A N 1
ATOM 1121 C CA . ALA A 1 145 ? -4.936 3.209 1.026 1.00 96.62 145 ALA A CA 1
ATOM 1122 C C . ALA A 1 145 ? -5.392 2.322 -0.141 1.00 96.62 145 ALA A C 1
ATOM 1124 O O . ALA A 1 145 ? -4.603 1.532 -0.655 1.00 96.62 145 ALA A O 1
ATOM 1125 N N . ILE A 1 146 ? -6.635 2.485 -0.607 1.00 97.00 146 ILE A N 1
ATOM 1126 C CA . ILE A 1 146 ? -7.172 1.726 -1.745 1.00 97.00 146 ILE A CA 1
ATOM 1127 C C . ILE A 1 146 ? -6.410 2.064 -3.029 1.00 97.00 146 ILE A C 1
ATOM 1129 O O . ILE A 1 146 ? -6.031 1.156 -3.769 1.00 97.00 146 ILE A O 1
ATOM 1133 N N . SER A 1 147 ? -6.138 3.345 -3.296 1.00 96.94 147 SER A N 1
ATOM 1134 C CA . SER A 1 147 ? -5.386 3.738 -4.492 1.00 96.94 147 SER A CA 1
ATOM 1135 C C . SER A 1 147 ? -3.938 3.240 -4.448 1.00 96.94 147 SER A C 1
ATOM 1137 O O . SER A 1 147 ? -3.457 2.690 -5.437 1.00 96.94 147 SER A O 1
ATOM 1139 N N . GLY A 1 148 ? -3.265 3.325 -3.297 1.00 94.31 148 GLY A N 1
ATOM 1140 C CA . GLY A 1 148 ? -1.920 2.779 -3.098 1.00 94.31 148 GLY A CA 1
ATOM 1141 C C . GLY A 1 148 ? -1.858 1.258 -3.267 1.00 94.31 148 GLY A C 1
ATOM 1142 O O . GLY A 1 148 ? -0.939 0.741 -3.914 1.00 94.31 148 GLY A O 1
ATOM 1143 N N . LEU A 1 149 ? -2.862 0.537 -2.754 1.00 94.81 149 LEU A N 1
ATOM 1144 C CA . LEU A 1 149 ? -3.014 -0.904 -2.972 1.00 94.81 149 LEU A CA 1
ATOM 1145 C C . LEU A 1 149 ? -3.218 -1.230 -4.452 1.00 94.81 149 LEU A C 1
ATOM 1147 O O . LEU A 1 149 ? -2.572 -2.142 -4.963 1.00 94.81 149 LEU A O 1
ATOM 1151 N N . ASN A 1 150 ? -4.052 -0.466 -5.157 1.00 94.69 150 ASN A N 1
ATOM 1152 C CA . ASN A 1 150 ? -4.273 -0.659 -6.587 1.00 94.69 150 ASN A CA 1
ATOM 1153 C C . ASN A 1 150 ? -2.999 -0.394 -7.410 1.00 94.69 150 ASN A C 1
ATOM 1155 O O . ASN A 1 150 ? -2.651 -1.182 -8.282 1.00 94.69 150 ASN A O 1
ATOM 1159 N N . ILE A 1 151 ? -2.244 0.665 -7.107 1.00 93.06 151 ILE A N 1
ATOM 1160 C CA . ILE A 1 151 ? -0.984 0.963 -7.809 1.00 93.06 151 ILE A CA 1
ATOM 1161 C C . ILE A 1 151 ? 0.041 -0.163 -7.602 1.00 93.06 151 ILE A C 1
ATOM 1163 O O . ILE A 1 151 ? 0.702 -0.581 -8.550 1.00 93.06 151 ILE A O 1
ATOM 1167 N N . THR A 1 152 ? 0.150 -0.686 -6.378 1.00 93.12 152 THR A N 1
ATOM 1168 C CA . THR A 1 152 ? 1.184 -1.673 -6.021 1.00 93.12 152 THR A CA 1
ATOM 1169 C C . THR A 1 152 ? 0.808 -3.104 -6.425 1.00 93.12 152 THR A C 1
ATOM 1171 O O . THR A 1 152 ? 1.660 -3.875 -6.869 1.00 93.12 152 THR A O 1
ATOM 1174 N N . PHE A 1 153 ? -0.467 -3.479 -6.285 1.00 93.75 153 PHE A N 1
ATOM 1175 C CA . PHE A 1 153 ? -0.949 -4.855 -6.455 1.00 93.75 153 PHE A CA 1
ATOM 1176 C C . PHE A 1 153 ? -1.990 -5.026 -7.570 1.00 93.75 153 PHE A C 1
ATOM 1178 O O . PHE A 1 153 ? -2.363 -6.157 -7.875 1.00 93.75 153 PHE A O 1
ATOM 1185 N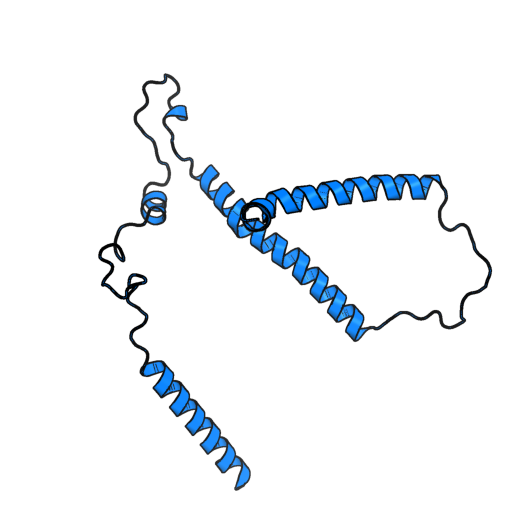 N . GLY A 1 154 ? -2.436 -3.955 -8.227 1.00 92.00 154 GLY A N 1
ATOM 1186 C CA . GLY A 1 154 ? -3.483 -4.021 -9.252 1.00 92.00 154 GLY A CA 1
ATOM 1187 C C . GLY A 1 154 ? -3.085 -4.849 -10.471 1.00 92.00 154 GLY A C 1
ATOM 1188 O O . GLY A 1 154 ? -3.878 -5.647 -10.954 1.00 92.00 154 GLY A O 1
ATOM 1189 N N . LYS A 1 155 ? -1.830 -4.763 -10.931 1.00 89.38 155 LYS A N 1
ATOM 1190 C CA . LYS A 1 155 ? -1.345 -5.623 -12.026 1.00 89.38 155 LYS A CA 1
ATOM 1191 C C . LYS A 1 155 ? -1.441 -7.122 -11.706 1.00 89.38 155 LYS A C 1
ATOM 1193 O O . LYS A 1 155 ? -2.046 -7.835 -12.491 1.00 89.38 155 LYS A O 1
ATOM 1198 N N . PRO A 1 156 ? -0.858 -7.637 -10.610 1.00 88.06 156 PRO A N 1
ATOM 1199 C CA . PRO A 1 156 ? -0.937 -9.068 -10.327 1.00 88.06 156 PRO A CA 1
ATOM 1200 C C . PRO A 1 156 ? -2.324 -9.540 -9.868 1.00 88.06 156 PRO A C 1
ATOM 1202 O O . PRO A 1 156 ? -2.643 -10.699 -10.102 1.00 88.06 156 PRO A O 1
ATOM 1205 N N . LEU A 1 157 ? -3.123 -8.696 -9.202 1.00 88.62 157 LEU A N 1
ATOM 1206 C CA . LEU A 1 157 ? -4.398 -9.123 -8.607 1.00 88.62 157 LEU A CA 1
ATOM 1207 C C . LEU A 1 157 ? -5.631 -8.805 -9.455 1.00 88.62 157 LEU A C 1
ATOM 1209 O O . LEU A 1 157 ? -6.569 -9.588 -9.426 1.00 88.62 157 LEU A O 1
ATOM 1213 N N . LEU A 1 158 ? -5.659 -7.668 -10.158 1.00 90.12 158 LEU A N 1
ATOM 1214 C CA . LEU A 1 158 ? -6.849 -7.184 -10.873 1.00 90.12 158 LEU A CA 1
ATOM 1215 C C . LEU A 1 158 ? -6.770 -7.369 -12.388 1.00 90.12 158 LEU A C 1
ATOM 1217 O O . LEU A 1 158 ? -7.789 -7.631 -13.002 1.00 90.12 158 LEU A O 1
ATOM 1221 N N . LEU A 1 159 ? -5.586 -7.247 -13.001 1.00 88.62 159 LEU A N 1
ATOM 1222 C CA . LEU A 1 159 ? -5.426 -7.448 -14.449 1.00 88.62 159 LEU A CA 1
ATOM 1223 C C . LEU A 1 159 ? -5.836 -8.847 -14.958 1.00 88.62 159 LEU A C 1
ATOM 1225 O O . LEU A 1 159 ? -6.311 -8.911 -16.088 1.00 88.62 159 LEU A O 1
ATOM 1229 N N . PRO A 1 160 ? -5.634 -9.957 -14.214 1.00 90.06 160 PRO A N 1
ATOM 1230 C CA . PRO A 1 160 ? -6.041 -11.282 -14.686 1.00 90.06 160 PRO A CA 1
ATOM 1231 C C . PRO A 1 160 ? -7.514 -11.634 -14.410 1.00 90.06 160 PRO A C 1
ATOM 1233 O O . PRO A 1 160 ? -7.918 -12.741 -14.765 1.00 90.06 160 PRO A O 1
ATOM 1236 N N . LEU A 1 161 ? -8.279 -10.760 -13.743 1.00 82.06 161 LEU A N 1
ATOM 1237 C CA . LEU A 1 161 ? -9.710 -10.945 -13.466 1.00 82.06 161 LEU A CA 1
ATOM 1238 C C . LEU A 1 161 ? -10.561 -10.383 -14.608 1.00 82.06 161 LEU A C 1
ATOM 1240 O O . LEU A 1 161 ? -11.603 -11.010 -14.898 1.00 82.06 161 LEU A O 1
#

Secondary structure (DSSP, 8-state):
-HHHHHHHHHHHHHHHHHHHHHHT---TTS-B-TTS-B-TTTTSPPHHHHHHHHSSEE----SS-GGGGEEE-HHHHHHHHIIIIIHHHHHHHHHHHHHHHHHHHHHHH-PPP-TT---S-----S-HHHHHHHHHHHHHHHHHHHHHHHHHHHHHHTTT-

Sequence (161 aa):
MAMLVSRIRFIVGAMALALIVAVAAPAGAQQRNPDSSVNPTASSVKEDQLLNELNRISGRCTIPDQKACTIEQPAGRDWRHFHQVTLRWIGAISILGMLAILVVFYLVRGMVRIESGRSGRVLVRFSAFERFVHWMTASCFVILAISGLNITFGKPLLLPL

Foldseek 3Di:
DVVVVVVVVVVVVVVVVVVVVVVVPPPPPQPADPVRHRDPCPVPQDPVNVCVVVQWDFADDPDPDRVVRTPDHNVVVVVVCCLQPVVLVVVVCVVVVVVVVVVVVCVVVPDDDDPVDDPPDDDCPDDPVRVVVVVVVVVVVVVVVVVVCCSRCVVVPPVVD

Radius of gyration: 29.91 Å; chains: 1; bounding box: 52×69×73 Å

pLDDT: mean 84.58, std 12.45, range [52.06, 98.5]